Protein AF-A0A1B9YQ55-F1 (afdb_monomer_lite)

pLDDT: mean 85.62, std 12.59, range [43.38, 97.44]

Foldseek 3Di:
DDDLLVVQLVLLLVLLVVLLVPQDPPDPQNVQLNVQSVQANVASVVADSVLSVVLSVVCVVVVNVSVVVSSVLSNCASVDPVSRDNYNNRSSCVSVVVVVVVVVVVVVD

Sequence (109 aa):
MINVIDDFADQLRDAIAAAAIAVSPASPCADAARDGLARIAGTLGQVPDVTLYNLASADRATGGIIMMALKIRLRAVGGGPTLDHPDAATFLDEL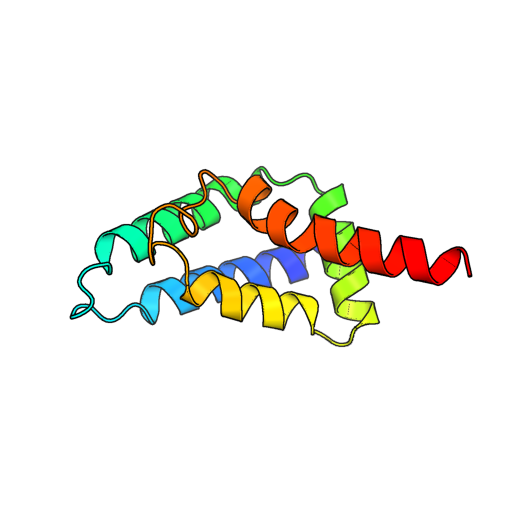HRPLFDTVRKRRVN

Secondary structure (DSSP, 8-state):
---HHHHHHHHHHHHHHHHHHHS-TT-TTHHHHHHHHHHHHHHGGGS-HHHHHHHHHHHHHHTSHHHHHHHHHHTTTTSSTTS--SSHHHHHHHHHHHHHHHHHHHT--

Structure (mmCIF, N/CA/C/O backbone):
data_AF-A0A1B9YQ55-F1
#
_entry.id   AF-A0A1B9YQ55-F1
#
loop_
_atom_site.group_PDB
_atom_site.id
_atom_site.type_symbol
_atom_site.label_atom_id
_atom_site.label_alt_id
_atom_site.label_comp_id
_atom_site.label_asym_id
_atom_site.label_entity_id
_atom_site.label_seq_id
_atom_site.pdbx_PDB_ins_code
_atom_site.Cartn_x
_atom_site.Cartn_y
_atom_site.Cartn_z
_atom_site.occupancy
_atom_site.B_iso_or_equiv
_atom_site.auth_seq_id
_atom_site.auth_comp_id
_atom_site.auth_asym_id
_atom_site.auth_atom_id
_atom_site.pdbx_PDB_model_num
ATOM 1 N N . MET A 1 1 ? -23.749 8.831 4.874 1.00 47.81 1 MET A N 1
ATOM 2 C CA . MET A 1 1 ? -22.749 8.584 5.930 1.00 47.81 1 MET A CA 1
ATOM 3 C C . MET A 1 1 ? -21.595 7.901 5.233 1.00 47.81 1 MET A C 1
ATOM 5 O O . MET A 1 1 ? -21.780 6.788 4.767 1.00 47.81 1 MET A O 1
ATOM 9 N N . ILE A 1 2 ? -20.511 8.631 4.992 1.00 56.69 2 ILE A N 1
ATOM 10 C CA . ILE A 1 2 ? -19.368 8.103 4.247 1.00 56.69 2 ILE A CA 1
ATOM 11 C C . ILE A 1 2 ? -18.690 7.042 5.122 1.00 56.69 2 ILE A C 1
ATOM 13 O O . ILE A 1 2 ? -18.452 7.287 6.308 1.00 56.69 2 ILE A O 1
ATOM 17 N N . ASN A 1 3 ? -18.480 5.847 4.573 1.00 84.88 3 ASN A N 1
ATOM 18 C CA . ASN A 1 3 ? -17.855 4.741 5.283 1.00 84.88 3 ASN A CA 1
ATOM 19 C C . ASN A 1 3 ? -16.345 4.996 5.341 1.00 84.88 3 ASN A C 1
ATOM 21 O O . ASN A 1 3 ? -15.674 5.031 4.316 1.00 84.88 3 ASN A O 1
ATOM 25 N N . VAL A 1 4 ? -15.816 5.184 6.551 1.00 85.06 4 VAL A N 1
ATOM 26 C CA . VAL A 1 4 ? -14.396 5.495 6.788 1.00 85.06 4 VAL A CA 1
ATOM 27 C C . VAL A 1 4 ? -13.451 4.439 6.200 1.00 85.06 4 VAL A C 1
ATOM 29 O O . VAL A 1 4 ? -12.319 4.757 5.847 1.00 85.06 4 VAL A O 1
ATOM 32 N N . ILE A 1 5 ? -13.920 3.192 6.092 1.00 90.38 5 ILE A N 1
ATOM 33 C CA . ILE A 1 5 ? -13.179 2.088 5.481 1.00 90.38 5 ILE A CA 1
ATOM 34 C C . ILE A 1 5 ? -13.094 2.287 3.967 1.00 90.38 5 ILE A C 1
ATOM 36 O O . ILE A 1 5 ? -12.004 2.177 3.412 1.00 90.38 5 ILE A O 1
ATOM 40 N N . ASP A 1 6 ? -14.216 2.622 3.326 1.00 90.38 6 ASP A N 1
ATOM 41 C CA . ASP A 1 6 ? -14.290 2.798 1.873 1.00 90.38 6 ASP A CA 1
ATOM 42 C C . ASP A 1 6 ? -13.422 3.982 1.430 1.00 90.38 6 ASP A C 1
ATOM 44 O O . ASP A 1 6 ? -12.587 3.820 0.545 1.00 90.38 6 ASP A O 1
ATOM 48 N N . ASP A 1 7 ? -13.499 5.117 2.134 1.00 91.94 7 ASP A N 1
ATOM 49 C CA . ASP A 1 7 ? -12.648 6.288 1.873 1.00 91.94 7 ASP A CA 1
ATOM 50 C C . ASP A 1 7 ? -11.154 5.964 1.977 1.00 91.94 7 ASP A C 1
ATOM 52 O O . ASP A 1 7 ? -10.344 6.401 1.157 1.00 91.94 7 ASP A O 1
ATOM 56 N N . PHE A 1 8 ? -10.762 5.227 3.018 1.00 93.50 8 PHE A N 1
ATOM 57 C CA . PHE A 1 8 ? -9.364 4.866 3.224 1.00 93.50 8 PHE A CA 1
ATOM 58 C C . PHE A 1 8 ? -8.886 3.871 2.163 1.00 93.50 8 PHE A C 1
ATOM 60 O O . PHE A 1 8 ? -7.776 4.006 1.642 1.00 93.50 8 PHE A O 1
ATOM 67 N N . ALA A 1 9 ? -9.723 2.890 1.821 1.00 94.12 9 ALA A N 1
ATOM 68 C CA . ALA A 1 9 ? -9.439 1.928 0.768 1.00 94.12 9 ALA A CA 1
ATOM 69 C C . ALA A 1 9 ? -9.306 2.619 -0.597 1.00 94.12 9 ALA A C 1
ATOM 71 O O . ALA A 1 9 ? -8.369 2.312 -1.329 1.00 94.12 9 ALA A O 1
ATOM 72 N N . ASP A 1 10 ? -10.171 3.582 -0.916 1.00 95.31 10 ASP A N 1
ATOM 73 C CA . ASP A 1 10 ? -10.099 4.363 -2.154 1.00 95.31 10 ASP A CA 1
ATOM 74 C C . ASP A 1 10 ? -8.826 5.211 -2.217 1.00 95.31 10 ASP A C 1
ATOM 76 O O . ASP A 1 10 ? -8.081 5.134 -3.193 1.00 95.31 10 ASP A O 1
ATOM 80 N N . GLN A 1 11 ? -8.479 5.913 -1.136 1.00 95.69 11 GLN A N 1
ATOM 81 C CA . GLN A 1 11 ? -7.207 6.641 -1.065 1.00 95.69 11 GLN A CA 1
ATOM 82 C C . GLN A 1 11 ? -5.989 5.724 -1.236 1.00 95.69 11 GLN A C 1
ATOM 84 O O . GLN A 1 11 ? -4.984 6.124 -1.831 1.00 95.69 11 GLN A O 1
ATOM 89 N N . LEU A 1 12 ? -6.054 4.500 -0.708 1.00 95.75 12 LEU A N 1
ATOM 90 C CA . LEU A 1 12 ? -4.992 3.515 -0.870 1.00 95.75 12 LEU A CA 1
ATOM 91 C C . LEU A 1 12 ? -4.918 3.002 -2.317 1.00 95.75 12 LEU A C 1
ATOM 93 O O . LEU A 1 12 ? -3.813 2.885 -2.848 1.00 95.75 12 LEU A O 1
ATOM 97 N N . ARG A 1 13 ? -6.054 2.762 -2.985 1.00 96.81 13 ARG A N 1
ATOM 98 C CA . ARG A 1 13 ? -6.098 2.419 -4.421 1.00 96.81 13 ARG A CA 1
ATOM 99 C C . ARG A 1 13 ? -5.457 3.512 -5.267 1.00 96.81 13 ARG A C 1
ATOM 101 O O . ARG A 1 13 ? -4.581 3.212 -6.079 1.00 96.81 13 ARG A O 1
ATOM 108 N N . ASP A 1 14 ? -5.819 4.765 -5.017 1.00 97.44 14 ASP A N 1
ATOM 109 C CA . ASP A 1 14 ? -5.249 5.919 -5.713 1.00 97.44 14 ASP A CA 1
ATOM 110 C C . ASP A 1 14 ? -3.740 6.028 -5.478 1.00 97.44 14 ASP A C 1
ATOM 112 O O . ASP A 1 14 ? -2.969 6.288 -6.404 1.00 97.44 14 ASP A O 1
ATOM 116 N N . ALA A 1 15 ? -3.286 5.779 -4.246 1.00 96.94 15 ALA A N 1
ATOM 117 C CA . ALA A 1 15 ? -1.867 5.771 -3.911 1.00 96.94 15 ALA A CA 1
ATOM 118 C C . ALA A 1 15 ? -1.095 4.663 -4.648 1.00 96.94 15 ALA A C 1
ATOM 120 O O . ALA A 1 15 ? 0.014 4.919 -5.125 1.00 96.94 15 ALA A O 1
ATOM 121 N N . ILE A 1 16 ? -1.664 3.458 -4.766 1.00 96.56 16 ILE A N 1
ATOM 122 C CA . ILE A 1 16 ? -1.057 2.343 -5.509 1.00 96.56 16 ILE A CA 1
ATOM 123 C C . ILE A 1 16 ? -0.964 2.690 -7.000 1.00 96.56 16 ILE A C 1
ATOM 125 O O . ILE A 1 16 ? 0.103 2.538 -7.599 1.00 96.56 16 ILE A O 1
ATOM 129 N N . ALA A 1 17 ? -2.039 3.221 -7.589 1.00 96.19 17 ALA A N 1
ATOM 130 C CA . ALA A 1 17 ? -2.057 3.639 -8.989 1.00 96.19 17 ALA A CA 1
ATOM 131 C C . ALA A 1 17 ? -1.027 4.747 -9.269 1.00 96.19 17 ALA A C 1
ATOM 133 O O . ALA A 1 17 ? -0.252 4.661 -10.224 1.00 96.19 17 ALA A O 1
ATOM 134 N N . ALA A 1 18 ? -0.953 5.755 -8.396 1.00 96.56 18 ALA A N 1
ATOM 135 C CA . ALA A 1 18 ? 0.032 6.826 -8.502 1.00 96.56 18 ALA A CA 1
ATOM 136 C C . ALA A 1 18 ? 1.473 6.305 -8.380 1.00 96.56 18 ALA A C 1
ATOM 138 O O . ALA A 1 18 ? 2.353 6.758 -9.115 1.00 96.56 18 ALA A O 1
ATOM 139 N N . ALA A 1 19 ? 1.726 5.343 -7.485 1.00 94.69 19 ALA A N 1
ATOM 140 C CA . ALA A 1 19 ? 3.035 4.710 -7.358 1.00 94.69 19 ALA A CA 1
ATOM 141 C C . ALA A 1 19 ? 3.421 3.958 -8.638 1.00 94.69 19 ALA A C 1
ATOM 143 O O . ALA A 1 19 ? 4.543 4.124 -9.109 1.00 94.69 19 ALA A O 1
ATOM 144 N N . ALA A 1 20 ? 2.487 3.214 -9.242 1.00 93.56 20 ALA A N 1
ATOM 145 C CA . ALA A 1 20 ? 2.735 2.453 -10.466 1.00 93.56 20 ALA A CA 1
ATOM 146 C C . ALA A 1 20 ? 3.076 3.362 -11.657 1.00 93.56 20 ALA A C 1
ATOM 148 O O . ALA A 1 20 ? 4.002 3.068 -12.415 1.00 93.56 20 ALA A O 1
ATOM 149 N N . ILE A 1 21 ? 2.383 4.500 -11.786 1.00 94.25 21 ILE A N 1
ATOM 150 C CA . ILE A 1 21 ? 2.666 5.524 -12.806 1.00 94.25 21 ILE A CA 1
ATOM 151 C C . ILE A 1 21 ? 4.046 6.158 -12.588 1.00 94.25 21 ILE A C 1
ATOM 153 O O . ILE A 1 21 ? 4.762 6.437 -13.548 1.00 94.25 21 ILE A O 1
ATOM 157 N N . ALA A 1 22 ? 4.437 6.375 -11.331 1.00 93.38 22 ALA A N 1
ATOM 158 C CA . ALA A 1 22 ? 5.708 7.003 -10.982 1.00 93.38 22 ALA A CA 1
ATOM 159 C C . ALA A 1 22 ? 6.933 6.086 -11.171 1.00 93.38 22 ALA A C 1
ATOM 161 O O . ALA A 1 22 ? 8.066 6.565 -11.066 1.00 93.38 22 ALA A O 1
ATOM 162 N N . VAL A 1 23 ? 6.744 4.789 -11.448 1.00 92.50 23 VAL A N 1
ATOM 163 C CA . VAL A 1 23 ? 7.853 3.862 -11.706 1.00 92.50 23 VAL A CA 1
ATOM 164 C C . VAL A 1 23 ? 8.574 4.257 -12.995 1.00 92.50 23 VAL A C 1
ATOM 166 O O . VAL A 1 23 ? 8.061 4.071 -14.103 1.00 92.50 23 VAL A O 1
ATOM 169 N N . SER A 1 24 ? 9.807 4.750 -12.841 1.00 89.94 24 SER A N 1
ATOM 170 C CA . SER A 1 24 ? 10.680 5.103 -13.961 1.00 89.94 24 SER A CA 1
ATOM 171 C C . SER A 1 24 ? 10.893 3.901 -14.891 1.00 89.94 24 SER A C 1
ATOM 173 O O . SER A 1 24 ? 11.394 2.872 -14.432 1.00 89.94 24 SER A O 1
ATOM 175 N N .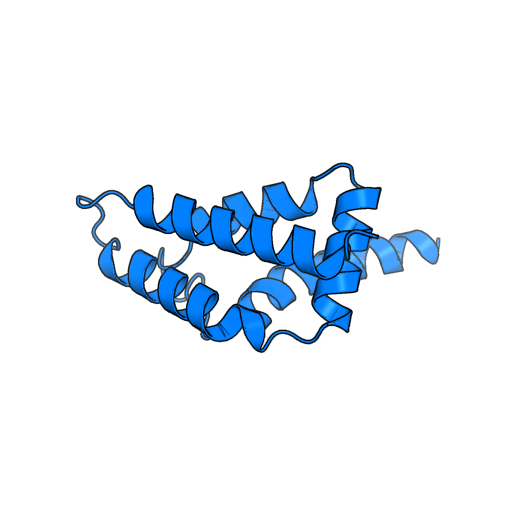 PRO A 1 25 ? 10.597 4.021 -16.199 1.00 88.69 25 PRO A N 1
ATOM 176 C CA . PRO A 1 25 ? 10.879 2.966 -17.173 1.00 88.69 25 PRO A CA 1
ATOM 177 C C . PRO A 1 25 ? 12.368 2.632 -17.312 1.00 88.69 25 PRO A C 1
ATOM 179 O O . PRO A 1 25 ? 12.701 1.539 -17.747 1.00 88.69 25 PRO A O 1
ATOM 182 N N . ALA A 1 26 ? 13.260 3.554 -16.940 1.00 91.62 26 ALA A N 1
ATOM 183 C CA . ALA A 1 26 ? 14.706 3.334 -16.971 1.00 91.62 26 ALA A CA 1
ATOM 184 C C . ALA A 1 26 ? 15.226 2.563 -15.743 1.00 91.62 26 ALA A C 1
ATOM 186 O O . ALA A 1 26 ? 16.414 2.252 -15.671 1.00 91.62 26 ALA A O 1
ATOM 187 N N . SER A 1 27 ? 14.368 2.290 -14.754 1.00 86.44 27 SER A N 1
ATOM 188 C CA . SER A 1 27 ? 14.754 1.510 -13.582 1.00 86.44 27 SER A CA 1
ATOM 189 C C . SER A 1 27 ? 14.957 0.039 -13.964 1.00 86.44 27 SER A C 1
ATOM 191 O O . SER A 1 27 ? 14.063 -0.546 -14.576 1.00 86.44 27 SER A O 1
ATOM 193 N N . PRO A 1 28 ? 16.057 -0.608 -13.539 1.00 87.25 28 PRO A N 1
ATOM 194 C CA . PRO A 1 28 ? 16.242 -2.046 -13.739 1.00 87.25 28 PRO A CA 1
ATOM 195 C C . PRO A 1 28 ? 15.198 -2.891 -12.989 1.00 87.25 28 PRO A C 1
ATOM 197 O O . PRO A 1 28 ? 14.999 -4.053 -13.322 1.00 87.25 28 PRO A O 1
ATOM 200 N N . CYS A 1 29 ? 14.511 -2.308 -12.000 1.00 88.69 29 CYS A N 1
ATOM 201 C CA . CYS A 1 29 ? 13.456 -2.965 -11.230 1.00 88.69 29 CYS A CA 1
ATOM 202 C C . CYS A 1 29 ? 12.043 -2.541 -11.670 1.00 88.69 29 CYS A C 1
ATOM 204 O O . CYS A 1 29 ? 11.087 -2.787 -10.938 1.00 88.69 29 CYS A O 1
ATOM 206 N N . ALA A 1 30 ? 11.888 -1.853 -12.810 1.00 91.00 30 ALA A N 1
ATOM 207 C CA . ALA A 1 30 ? 10.609 -1.256 -13.201 1.00 91.00 30 ALA A CA 1
ATOM 208 C C . ALA A 1 30 ? 9.473 -2.286 -13.311 1.00 91.00 30 ALA A C 1
ATOM 210 O O . ALA A 1 30 ? 8.377 -2.044 -12.808 1.00 91.00 30 ALA A O 1
ATOM 211 N N . ASP A 1 31 ? 9.743 -3.435 -13.929 1.00 91.88 31 ASP A N 1
ATOM 212 C CA . ASP A 1 31 ? 8.735 -4.482 -14.119 1.00 91.88 31 ASP A CA 1
ATOM 213 C C . ASP A 1 31 ? 8.369 -5.135 -12.785 1.00 91.88 31 ASP A C 1
ATOM 215 O O . ASP A 1 31 ? 7.194 -5.187 -12.433 1.00 91.88 31 ASP A O 1
ATOM 219 N N . ALA A 1 32 ? 9.369 -5.489 -11.970 1.00 91.00 32 ALA A N 1
ATOM 220 C CA . ALA A 1 32 ? 9.145 -6.032 -10.630 1.00 91.00 32 ALA A CA 1
ATOM 221 C C . ALA A 1 32 ? 8.324 -5.080 -9.739 1.00 91.00 32 ALA A C 1
ATOM 223 O O . ALA A 1 32 ? 7.438 -5.522 -9.007 1.00 91.00 32 ALA A O 1
ATOM 224 N N . ALA A 1 33 ? 8.579 -3.770 -9.817 1.00 92.12 33 ALA A N 1
ATOM 225 C CA . ALA A 1 33 ? 7.818 -2.764 -9.082 1.00 92.12 33 ALA A CA 1
ATOM 226 C C . ALA A 1 33 ? 6.360 -2.684 -9.552 1.00 92.12 33 ALA A C 1
ATOM 228 O O . ALA A 1 33 ? 5.446 -2.683 -8.726 1.00 92.12 33 ALA A O 1
ATOM 229 N N . ARG A 1 34 ? 6.121 -2.649 -10.869 1.00 93.50 34 ARG A N 1
ATOM 230 C CA . ARG A 1 34 ? 4.759 -2.620 -11.426 1.00 93.50 34 ARG A CA 1
ATOM 231 C C . ARG A 1 34 ? 3.987 -3.893 -11.101 1.00 93.50 34 ARG A C 1
ATOM 233 O O . ARG A 1 34 ? 2.835 -3.790 -10.690 1.00 93.50 34 ARG A O 1
ATOM 240 N N . ASP A 1 35 ? 4.624 -5.054 -11.209 1.00 93.31 35 ASP A N 1
ATOM 241 C CA . ASP A 1 35 ? 4.019 -6.345 -10.881 1.00 93.31 35 ASP A CA 1
ATOM 242 C C .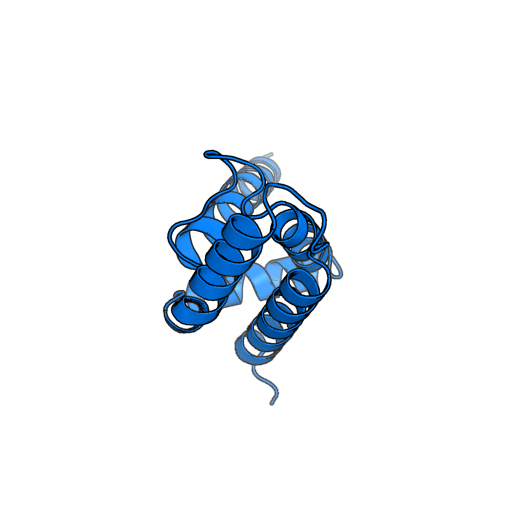 ASP A 1 35 ? 3.655 -6.433 -9.396 1.00 93.31 35 ASP A C 1
ATOM 244 O O . ASP A 1 35 ? 2.540 -6.827 -9.053 1.00 93.31 35 ASP A O 1
ATOM 248 N N . GLY A 1 36 ? 4.559 -6.013 -8.505 1.00 93.38 36 GLY A N 1
ATOM 249 C CA . GLY A 1 36 ? 4.291 -5.962 -7.068 1.00 93.38 36 GLY A CA 1
ATOM 250 C C . GLY A 1 36 ? 3.119 -5.035 -6.731 1.00 93.38 36 GLY A C 1
ATOM 251 O O . GLY A 1 36 ? 2.207 -5.418 -5.998 1.00 93.38 36 GLY A O 1
ATOM 252 N N . LEU A 1 37 ? 3.083 -3.837 -7.321 1.00 95.31 37 LEU A N 1
ATOM 253 C CA . LEU A 1 37 ? 1.979 -2.891 -7.135 1.00 95.31 37 LEU A CA 1
ATOM 254 C C . LEU A 1 37 ? 0.655 -3.426 -7.700 1.00 95.31 37 LEU A C 1
ATOM 256 O O . LEU A 1 37 ? -0.386 -3.265 -7.062 1.00 95.31 37 LEU A O 1
ATOM 260 N N . ALA A 1 38 ? 0.684 -4.105 -8.848 1.00 94.75 38 ALA A N 1
ATOM 261 C CA . ALA A 1 38 ? -0.490 -4.742 -9.438 1.00 94.75 38 ALA A CA 1
ATOM 262 C C . ALA A 1 38 ? -1.030 -5.883 -8.558 1.00 94.75 38 ALA A C 1
ATOM 264 O O . ALA A 1 38 ? -2.244 -5.978 -8.366 1.00 94.75 38 ALA A O 1
ATOM 265 N N . ARG A 1 39 ? -0.152 -6.704 -7.963 1.00 94.69 39 ARG A N 1
ATOM 266 C CA . ARG A 1 39 ? -0.543 -7.737 -6.985 1.00 94.69 39 ARG A CA 1
ATOM 267 C C . ARG A 1 39 ? -1.230 -7.134 -5.763 1.00 94.69 39 ARG A C 1
ATOM 269 O O . ARG A 1 39 ? -2.301 -7.599 -5.369 1.00 94.69 39 ARG A O 1
ATOM 276 N N . ILE A 1 40 ? -0.651 -6.078 -5.189 1.00 95.25 40 ILE A N 1
ATOM 277 C CA . ILE A 1 40 ? -1.240 -5.371 -4.043 1.00 95.25 40 ILE A CA 1
ATOM 278 C C . ILE A 1 40 ? -2.611 -4.793 -4.430 1.00 95.25 40 ILE A C 1
ATOM 280 O O . ILE A 1 40 ? -3.590 -5.013 -3.722 1.00 95.25 40 ILE A O 1
ATOM 284 N N . ALA A 1 41 ? -2.725 -4.117 -5.577 1.00 95.25 41 ALA A N 1
ATOM 285 C CA . ALA A 1 41 ? -4.001 -3.572 -6.045 1.00 95.25 41 ALA A CA 1
ATOM 286 C C . ALA A 1 41 ? -5.073 -4.662 -6.218 1.00 95.25 41 ALA A C 1
ATOM 288 O O . ALA A 1 41 ? -6.201 -4.501 -5.750 1.00 95.25 41 ALA A O 1
ATOM 289 N N . GLY A 1 42 ? -4.715 -5.783 -6.852 1.00 95.88 42 GLY A N 1
ATOM 290 C CA . GLY A 1 42 ? -5.637 -6.883 -7.145 1.00 95.88 42 GLY A CA 1
ATOM 291 C C . GLY A 1 42 ? -6.137 -7.636 -5.910 1.00 95.88 42 GLY A C 1
ATOM 292 O O . GLY A 1 42 ? -7.205 -8.240 -5.953 1.00 95.88 42 GLY A O 1
ATOM 293 N N . THR A 1 43 ? -5.399 -7.575 -4.800 1.00 96.38 43 THR A N 1
ATOM 294 C CA . THR A 1 43 ? -5.727 -8.286 -3.551 1.00 96.38 43 THR A CA 1
ATOM 295 C C . THR A 1 43 ? -6.253 -7.367 -2.450 1.00 96.38 43 THR A C 1
ATOM 297 O O . THR A 1 43 ? -6.662 -7.846 -1.396 1.00 96.38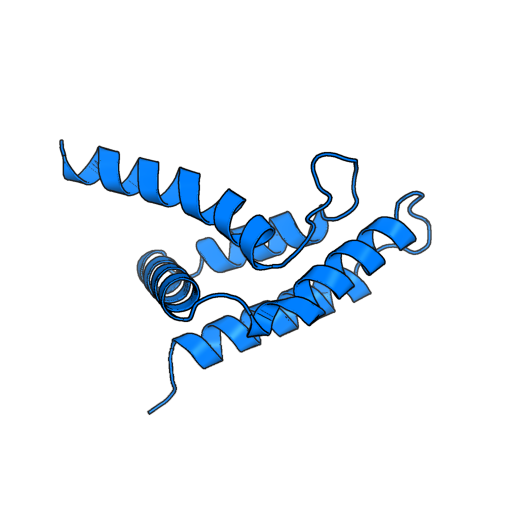 43 THR A O 1
ATOM 300 N N . LEU A 1 44 ? -6.326 -6.051 -2.677 1.00 94.44 44 LEU A N 1
ATOM 301 C CA . LEU A 1 44 ? -6.767 -5.101 -1.653 1.00 94.44 44 LEU A CA 1
ATOM 302 C C . LEU A 1 44 ? -8.191 -5.379 -1.143 1.00 94.44 44 LEU A C 1
ATOM 304 O O . LEU A 1 44 ? -8.453 -5.241 0.046 1.00 94.44 44 LEU A O 1
ATOM 308 N N . GLY A 1 45 ? -9.099 -5.824 -2.018 1.00 93.00 45 GLY A N 1
ATOM 309 C CA . GLY A 1 45 ? -10.466 -6.202 -1.632 1.00 93.00 45 GLY A CA 1
ATOM 310 C C . GLY A 1 45 ? -10.561 -7.464 -0.764 1.00 93.00 45 GLY A C 1
ATOM 311 O O . GLY A 1 45 ? -11.643 -7.794 -0.296 1.00 93.00 45 GLY A O 1
ATOM 312 N N . GLN A 1 46 ? -9.452 -8.178 -0.563 1.00 94.62 46 GLN A N 1
ATOM 313 C CA . GLN A 1 46 ? -9.370 -9.366 0.292 1.00 94.62 46 GLN A CA 1
ATOM 314 C C . GLN A 1 46 ? -8.850 -9.030 1.696 1.00 94.62 46 GLN A C 1
ATOM 316 O O . GLN A 1 46 ? -8.822 -9.900 2.568 1.00 94.62 46 GLN A O 1
ATOM 321 N N . VAL A 1 47 ? -8.420 -7.785 1.930 1.00 92.75 47 VAL A N 1
ATOM 322 C CA . VAL A 1 47 ? -7.959 -7.346 3.247 1.00 92.75 47 VAL A CA 1
ATOM 323 C C . VAL A 1 47 ? -9.156 -7.315 4.202 1.00 92.75 47 VAL A C 1
ATOM 325 O O . VAL A 1 47 ? -10.167 -6.700 3.870 1.00 92.75 47 VAL A O 1
ATOM 328 N N . PRO A 1 48 ? -9.063 -7.927 5.398 1.00 91.19 48 PRO A N 1
ATOM 329 C CA . PRO A 1 48 ? -10.155 -7.901 6.362 1.00 91.19 48 PRO A CA 1
ATOM 330 C C . PRO A 1 48 ? -10.567 -6.472 6.741 1.00 91.19 48 PRO A C 1
ATOM 332 O O . PRO A 1 48 ? -9.714 -5.657 7.104 1.00 91.19 48 PRO A O 1
ATOM 335 N N . ASP A 1 49 ? -11.873 -6.202 6.769 1.00 90.06 49 ASP A N 1
ATOM 336 C CA . ASP A 1 49 ? -12.433 -4.887 7.123 1.00 90.06 49 ASP A CA 1
ATOM 337 C C . ASP A 1 49 ? -11.916 -4.359 8.464 1.00 90.06 49 ASP A C 1
ATOM 339 O O . ASP A 1 49 ? -11.656 -3.169 8.612 1.00 90.06 49 ASP A O 1
ATOM 343 N N . VAL A 1 50 ? -11.701 -5.245 9.443 1.00 87.94 50 VAL A N 1
ATOM 344 C CA . VAL A 1 50 ? -11.142 -4.878 10.753 1.00 87.94 50 VAL A CA 1
ATOM 345 C C . VAL A 1 50 ? -9.735 -4.280 10.640 1.00 87.94 50 VAL A C 1
ATOM 347 O O . VAL A 1 50 ? -9.402 -3.343 11.365 1.00 87.94 50 VAL A O 1
ATOM 350 N N . THR A 1 51 ? -8.913 -4.775 9.714 1.00 88.44 51 THR A N 1
ATOM 351 C CA . THR A 1 51 ? -7.565 -4.254 9.461 1.00 88.44 51 THR A CA 1
ATOM 352 C C . THR A 1 51 ? -7.647 -2.876 8.815 1.00 88.44 51 THR A C 1
ATOM 354 O O . THR A 1 51 ? -6.986 -1.944 9.277 1.00 88.44 51 THR A O 1
ATOM 357 N N . LEU A 1 52 ? -8.500 -2.718 7.797 1.00 90.75 52 LEU A N 1
ATOM 358 C CA . LEU A 1 52 ? -8.711 -1.428 7.136 1.00 90.75 52 LEU A CA 1
ATOM 359 C C . LEU A 1 52 ? -9.289 -0.389 8.102 1.00 90.75 52 LEU A C 1
ATOM 361 O 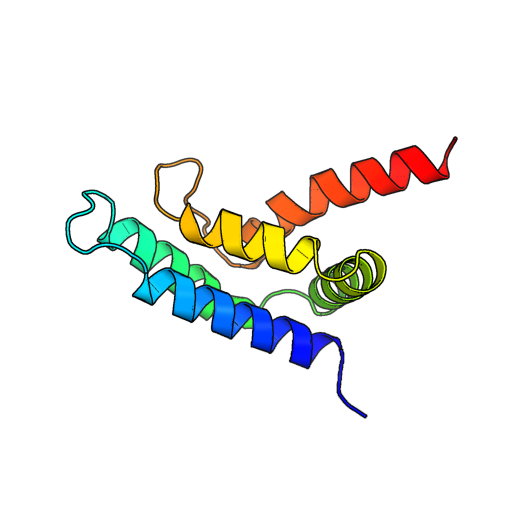O . LEU A 1 52 ? -8.809 0.739 8.144 1.00 90.75 52 LEU A O 1
ATOM 365 N N . TYR A 1 53 ? -10.247 -0.779 8.941 1.00 90.38 53 TYR A N 1
ATOM 366 C CA . TYR A 1 53 ? -10.814 0.079 9.976 1.00 90.38 53 TYR A CA 1
ATOM 367 C C . TYR A 1 53 ? -9.764 0.545 10.989 1.00 90.38 53 TYR A C 1
ATOM 369 O O . TYR A 1 53 ? -9.714 1.731 11.327 1.00 90.38 53 TYR A O 1
ATOM 377 N N . ASN A 1 54 ? -8.915 -0.366 11.476 1.00 88.38 54 ASN A N 1
ATOM 378 C CA . ASN A 1 54 ? -7.856 -0.033 12.430 1.00 88.38 54 ASN A CA 1
ATOM 379 C C . ASN A 1 54 ? -6.847 0.950 11.830 1.00 88.38 54 ASN A C 1
ATOM 381 O O . ASN A 1 54 ? -6.478 1.925 12.486 1.00 88.38 54 ASN A O 1
ATOM 385 N N . LEU A 1 55 ? -6.443 0.726 10.578 1.00 89.69 55 LEU A N 1
ATOM 386 C CA . LEU A 1 55 ? -5.550 1.624 9.849 1.00 89.69 55 LEU A CA 1
ATOM 387 C C . LEU A 1 55 ? -6.195 2.987 9.600 1.00 89.69 55 LEU A C 1
ATOM 389 O O . LEU A 1 55 ? -5.578 3.999 9.913 1.00 89.69 55 LEU A O 1
ATOM 393 N N . ALA A 1 56 ? -7.439 3.026 9.122 1.00 91.88 56 ALA A N 1
ATOM 394 C CA . ALA A 1 56 ? -8.168 4.267 8.875 1.00 91.88 56 ALA A CA 1
ATOM 395 C C . ALA A 1 56 ? -8.364 5.082 10.165 1.00 91.88 56 ALA A C 1
ATOM 397 O O . ALA A 1 56 ? -8.173 6.300 10.193 1.00 91.88 56 ALA A O 1
ATOM 398 N N . SER A 1 57 ? -8.679 4.401 11.268 1.00 90.00 57 SER A N 1
ATOM 399 C CA . SER A 1 57 ? -8.812 5.018 12.590 1.00 90.00 57 SER A CA 1
ATOM 400 C C . SER A 1 57 ? -7.478 5.574 13.095 1.00 90.00 57 SER A C 1
ATOM 402 O O . SER A 1 57 ? -7.427 6.702 13.590 1.00 90.00 57 SER A O 1
ATOM 404 N N . ALA A 1 58 ? -6.389 4.811 12.955 1.00 87.31 58 ALA A N 1
ATOM 405 C CA . ALA A 1 58 ? -5.047 5.247 13.336 1.00 87.31 58 ALA A CA 1
ATOM 406 C C . ALA A 1 58 ? -4.551 6.411 12.464 1.00 87.31 58 ALA A C 1
ATOM 408 O O . ALA A 1 58 ? -3.956 7.359 12.976 1.00 87.31 58 ALA A O 1
ATOM 409 N N . ASP A 1 59 ? -4.832 6.383 11.163 1.00 91.69 59 ASP A N 1
ATOM 410 C CA . ASP A 1 59 ? -4.495 7.458 10.234 1.00 91.69 59 ASP A CA 1
ATOM 411 C C . ASP A 1 59 ? -5.193 8.760 10.620 1.00 91.69 59 ASP A C 1
ATOM 413 O O . ASP A 1 59 ? -4.546 9.793 10.795 1.00 91.69 59 ASP A O 1
ATOM 417 N N . ARG A 1 60 ? -6.501 8.693 10.889 1.00 90.94 60 ARG A N 1
ATOM 418 C CA . ARG A 1 60 ? -7.273 9.844 11.360 1.00 90.94 60 ARG A CA 1
ATOM 419 C C . ARG A 1 60 ? -6.746 10.384 12.689 1.00 90.94 60 ARG A C 1
ATOM 421 O O . ARG A 1 60 ? -6.614 11.595 12.841 1.00 90.94 60 ARG A O 1
ATOM 428 N N . ALA A 1 61 ? -6.420 9.505 13.638 1.00 88.38 61 ALA A N 1
ATOM 429 C CA . ALA A 1 61 ? -5.875 9.895 14.939 1.00 88.38 61 ALA A CA 1
ATOM 430 C C . ALA A 1 61 ? -4.479 10.535 14.841 1.00 88.38 61 ALA A C 1
ATOM 432 O O . ALA A 1 61 ? -4.104 11.331 15.699 1.00 88.38 61 ALA A O 1
ATOM 433 N N . THR A 1 62 ? -3.715 10.195 13.802 1.00 85.75 62 THR A N 1
ATOM 434 C CA . THR A 1 62 ? -2.365 10.723 13.555 1.00 85.75 62 THR A CA 1
ATOM 435 C C . THR A 1 62 ? -2.332 11.856 12.529 1.00 85.75 62 THR A C 1
ATOM 437 O O . THR A 1 62 ? -1.261 12.389 12.257 1.00 85.75 62 THR A O 1
ATOM 440 N N . GLY A 1 63 ? -3.480 12.258 11.974 1.00 89.19 63 GLY A N 1
ATOM 441 C CA . GLY A 1 63 ? -3.569 13.334 10.987 1.00 89.19 63 GLY A CA 1
ATOM 442 C C . GLY A 1 63 ? -3.011 12.972 9.605 1.00 89.19 63 GLY A C 1
ATOM 443 O O . GLY A 1 63 ? -2.471 13.845 8.933 1.00 89.19 63 GLY A O 1
ATOM 444 N N . GLY A 1 64 ? -3.114 11.708 9.178 1.00 90.56 64 GLY A N 1
ATOM 445 C CA . GLY A 1 64 ? -2.699 11.266 7.837 1.00 90.56 64 GLY A CA 1
ATOM 446 C C . GLY A 1 64 ? -1.307 10.625 7.755 1.00 90.56 64 GLY A C 1
ATOM 447 O O . GLY A 1 64 ? -0.806 10.349 6.659 1.00 90.56 64 GLY A O 1
ATOM 448 N N . ILE A 1 65 ? -0.634 10.415 8.892 1.00 89.31 65 ILE A N 1
ATOM 449 C CA . ILE A 1 65 ? 0.744 9.895 8.923 1.00 89.31 65 ILE A CA 1
ATOM 450 C C . ILE A 1 65 ? 0.812 8.446 8.424 1.00 89.31 65 ILE A C 1
ATOM 452 O O . ILE A 1 65 ? 1.786 8.077 7.764 1.00 89.31 65 ILE A O 1
ATOM 456 N N . ILE A 1 66 ? -0.207 7.626 8.697 1.00 91.00 66 ILE A N 1
ATOM 457 C CA . ILE A 1 66 ? -0.235 6.222 8.265 1.00 91.00 66 ILE A CA 1
ATOM 458 C C . ILE A 1 66 ? -0.326 6.150 6.741 1.00 91.00 66 ILE A C 1
ATOM 460 O O . ILE A 1 66 ? 0.468 5.456 6.107 1.00 91.00 66 ILE A O 1
ATOM 464 N N . MET A 1 67 ? -1.223 6.929 6.138 1.00 94.50 67 MET A N 1
ATOM 465 C CA . MET A 1 67 ? -1.362 7.036 4.690 1.00 94.50 67 MET A CA 1
ATOM 466 C C . MET A 1 67 ? -0.081 7.581 4.041 1.00 94.50 67 MET A C 1
ATOM 468 O O . MET A 1 67 ? 0.334 7.109 2.981 1.00 94.50 67 MET A O 1
ATOM 472 N N . MET A 1 68 ? 0.606 8.532 4.682 1.00 93.06 68 MET A N 1
ATOM 473 C CA . MET A 1 68 ? 1.903 9.015 4.199 1.00 93.06 68 MET A CA 1
ATOM 474 C C . MET A 1 68 ? 2.974 7.912 4.215 1.00 93.06 68 MET A C 1
ATOM 476 O O . MET A 1 68 ? 3.704 7.752 3.235 1.00 93.06 68 MET A O 1
ATOM 480 N N . ALA A 1 69 ? 3.048 7.121 5.288 1.00 91.06 69 ALA A N 1
ATOM 481 C CA . ALA A 1 69 ? 3.980 6.001 5.387 1.00 91.06 69 ALA A CA 1
ATOM 482 C C . ALA A 1 69 ? 3.687 4.914 4.338 1.00 91.06 69 ALA A C 1
ATOM 484 O O . ALA A 1 69 ? 4.617 4.420 3.696 1.00 91.06 69 ALA A O 1
ATOM 485 N N . LEU A 1 70 ? 2.407 4.604 4.097 1.00 92.94 70 LEU A N 1
ATOM 486 C CA . LEU A 1 70 ? 1.976 3.697 3.027 1.00 92.94 70 LEU A CA 1
ATOM 487 C C . LEU A 1 70 ? 2.450 4.190 1.657 1.00 92.94 70 LEU A C 1
ATOM 489 O O . LEU A 1 70 ? 3.087 3.435 0.928 1.00 92.94 70 LEU A O 1
ATOM 493 N N . LYS A 1 71 ? 2.231 5.470 1.330 1.00 94.06 71 LYS A N 1
ATOM 494 C CA . LYS A 1 71 ? 2.687 6.077 0.065 1.00 94.06 71 LYS A CA 1
ATOM 495 C C . LYS A 1 71 ? 4.200 5.966 -0.131 1.00 94.06 71 LYS A C 1
ATOM 497 O O . LYS A 1 71 ? 4.649 5.708 -1.245 1.00 94.06 71 LYS A O 1
ATOM 502 N N . ILE A 1 72 ? 4.990 6.153 0.927 1.00 90.88 72 ILE A N 1
ATOM 503 C CA . ILE A 1 72 ? 6.452 5.994 0.865 1.00 90.88 72 ILE A CA 1
ATOM 504 C C . ILE A 1 72 ? 6.818 4.532 0.599 1.00 90.88 72 ILE A C 1
ATOM 506 O O . ILE A 1 72 ? 7.640 4.264 -0.274 1.00 90.88 72 ILE A O 1
ATOM 510 N N . ARG A 1 73 ? 6.192 3.588 1.309 1.00 90.75 73 ARG A N 1
ATOM 511 C CA . ARG A 1 73 ? 6.486 2.158 1.159 1.00 90.75 73 ARG A CA 1
ATOM 512 C C . ARG A 1 73 ? 6.087 1.635 -0.223 1.00 90.75 73 ARG A C 1
ATOM 514 O O . ARG A 1 73 ? 6.861 0.903 -0.825 1.00 90.75 73 ARG A O 1
ATOM 521 N N . LEU A 1 74 ? 4.963 2.102 -0.775 1.00 93.50 74 LEU A N 1
ATOM 522 C CA . LEU A 1 74 ? 4.531 1.794 -2.145 1.00 93.50 74 LEU A CA 1
ATOM 523 C C . LEU A 1 74 ? 5.576 2.193 -3.199 1.00 93.50 74 LEU A C 1
ATOM 525 O O . LEU A 1 74 ? 5.770 1.470 -4.168 1.00 93.50 74 LEU A O 1
ATOM 529 N N . ARG A 1 75 ? 6.308 3.298 -3.003 1.00 91.06 75 ARG A N 1
ATOM 530 C CA . ARG A 1 75 ? 7.384 3.716 -3.926 1.00 91.06 75 ARG A CA 1
ATOM 531 C C . ARG A 1 75 ? 8.609 2.801 -3.906 1.00 91.06 75 ARG A C 1
ATOM 533 O O . ARG A 1 75 ? 9.438 2.898 -4.804 1.00 91.06 75 ARG A O 1
ATOM 540 N N . ALA A 1 76 ? 8.747 1.968 -2.879 1.00 88.88 76 ALA A N 1
ATOM 541 C CA . ALA A 1 76 ? 9.863 1.044 -2.719 1.00 88.88 76 ALA A CA 1
ATOM 542 C C . ALA A 1 76 ? 9.519 -0.396 -3.151 1.00 88.88 76 ALA A C 1
ATOM 544 O O . ALA A 1 76 ? 10.416 -1.239 -3.196 1.00 88.88 76 ALA A O 1
ATOM 545 N N . VAL A 1 77 ? 8.248 -0.682 -3.467 1.00 91.00 77 VAL A N 1
ATOM 546 C CA . VAL A 1 77 ? 7.784 -2.017 -3.877 1.00 91.00 77 VAL A CA 1
ATOM 547 C C . VAL A 1 77 ? 8.560 -2.503 -5.099 1.00 91.00 77 VAL A C 1
ATOM 549 O O . VAL A 1 77 ? 8.796 -1.746 -6.039 1.00 91.00 77 VAL A O 1
ATOM 552 N N . GLY A 1 78 ? 8.983 -3.767 -5.068 1.00 84.19 78 GLY A N 1
ATOM 553 C CA . GLY A 1 78 ? 9.773 -4.388 -6.135 1.00 84.19 78 GLY A CA 1
ATOM 554 C C . GLY A 1 78 ? 11.227 -3.907 -6.220 1.00 84.19 78 GLY A C 1
ATOM 555 O O . GLY A 1 78 ? 11.950 -4.310 -7.127 1.00 84.19 78 GLY A O 1
ATOM 556 N N . GLY A 1 79 ? 11.699 -3.091 -5.266 1.00 80.00 79 GLY A N 1
ATOM 557 C CA . GLY A 1 79 ? 13.096 -2.645 -5.168 1.00 80.00 79 GLY A CA 1
ATOM 558 C C . GLY A 1 79 ? 14.101 -3.726 -4.736 1.00 80.00 79 GLY A C 1
ATOM 559 O O . GLY A 1 79 ? 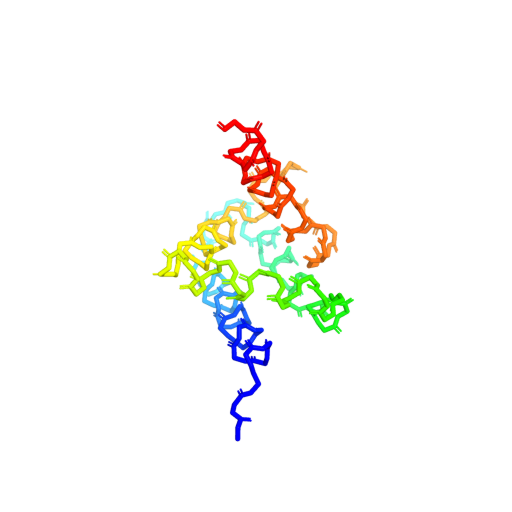15.285 -3.432 -4.589 1.00 80.00 79 GLY A O 1
ATOM 560 N N . GLY A 1 80 ? 13.649 -4.963 -4.510 1.00 73.44 80 GLY A N 1
ATOM 561 C CA . GLY A 1 80 ? 14.466 -6.100 -4.088 1.00 73.44 80 GLY A CA 1
ATOM 562 C C . GLY A 1 80 ? 13.622 -7.210 -3.446 1.00 73.44 80 GLY A C 1
ATOM 563 O O . GLY A 1 80 ? 12.428 -7.011 -3.225 1.00 73.44 80 GLY A O 1
ATOM 564 N N . PRO A 1 81 ? 14.221 -8.364 -3.096 1.00 68.06 81 PRO A N 1
ATOM 565 C CA . PRO A 1 81 ? 13.493 -9.529 -2.576 1.00 68.06 81 PRO A CA 1
ATOM 566 C C . PRO A 1 81 ? 12.807 -9.283 -1.223 1.00 68.06 81 PRO A C 1
ATOM 568 O O . PRO A 1 81 ? 11.869 -9.985 -0.875 1.00 68.06 81 PRO A O 1
ATOM 571 N N . THR A 1 82 ? 13.265 -8.294 -0.453 1.00 67.69 82 THR A N 1
ATOM 572 C CA . THR A 1 82 ? 12.686 -7.912 0.847 1.00 67.69 82 THR A CA 1
ATOM 573 C C . THR A 1 82 ? 11.588 -6.853 0.742 1.00 67.69 82 THR A C 1
ATOM 575 O O . THR A 1 82 ? 10.975 -6.516 1.749 1.00 67.69 82 THR A O 1
ATOM 578 N N . LEU A 1 83 ? 11.381 -6.290 -0.450 1.00 79.62 83 LEU A N 1
ATOM 579 C CA . LEU A 1 83 ? 10.381 -5.258 -0.748 1.00 79.62 83 LEU A CA 1
ATOM 580 C C . LEU A 1 83 ? 9.358 -5.766 -1.773 1.00 79.62 83 LEU A C 1
ATOM 582 O O . LEU A 1 83 ? 8.623 -4.985 -2.380 1.00 79.62 83 LEU A O 1
ATOM 586 N N . ASP A 1 84 ? 9.363 -7.078 -2.000 1.00 81.12 84 ASP A N 1
ATOM 587 C CA . ASP A 1 84 ? 8.338 -7.776 -2.746 1.00 81.12 84 ASP A CA 1
ATOM 588 C C . ASP A 1 84 ? 7.315 -8.340 -1.760 1.00 81.12 84 ASP A C 1
ATOM 590 O O . ASP A 1 84 ? 7.672 -8.998 -0.782 1.00 81.12 84 ASP A O 1
ATOM 594 N N . HIS A 1 85 ? 6.043 -8.056 -2.014 1.00 84.94 85 HIS A N 1
ATOM 595 C CA . HIS A 1 85 ? 4.946 -8.480 -1.160 1.00 84.94 85 HIS A CA 1
ATOM 596 C C . HIS A 1 85 ? 4.013 -9.385 -1.970 1.00 84.94 85 HIS A C 1
ATOM 598 O O . HIS A 1 85 ? 3.649 -9.037 -3.101 1.00 84.94 85 HIS A O 1
ATOM 604 N N . PRO A 1 86 ? 3.611 -10.543 -1.417 1.00 86.31 86 PRO A N 1
ATOM 605 C CA . PRO A 1 86 ? 2.755 -11.484 -2.132 1.00 86.31 86 PRO A CA 1
ATOM 606 C C . PRO A 1 86 ? 1.333 -10.940 -2.330 1.00 86.31 86 PRO A C 1
ATOM 608 O O . PRO A 1 86 ? 0.694 -11.263 -3.329 1.00 86.31 86 PRO A O 1
ATOM 611 N N . ASP A 1 87 ? 0.852 -10.099 -1.408 1.00 90.25 87 ASP A N 1
ATOM 612 C CA . ASP A 1 87 ? -0.491 -9.522 -1.413 1.00 90.25 87 ASP A CA 1
ATOM 613 C C . ASP A 1 87 ? -0.580 -8.230 -0.572 1.00 90.25 87 ASP A C 1
ATOM 615 O O . ASP A 1 87 ? 0.368 -7.811 0.106 1.00 90.25 87 ASP A O 1
ATOM 619 N N . ALA A 1 88 ? -1.749 -7.584 -0.618 1.00 91.50 88 ALA A N 1
ATOM 620 C CA . ALA A 1 88 ? -2.055 -6.392 0.162 1.00 91.50 88 ALA A CA 1
ATOM 621 C C . ALA A 1 88 ? -2.071 -6.648 1.675 1.00 91.50 88 ALA A C 1
ATOM 623 O O . ALA A 1 88 ? -1.661 -5.777 2.438 1.00 91.50 88 ALA A O 1
ATOM 624 N N . ALA A 1 89 ? -2.529 -7.819 2.125 1.00 91.25 89 ALA A N 1
ATOM 625 C CA . ALA A 1 89 ? -2.617 -8.127 3.550 1.00 91.25 89 ALA A CA 1
ATOM 626 C C . ALA A 1 89 ? -1.224 -8.157 4.197 1.00 91.25 89 ALA A C 1
ATOM 628 O O . ALA A 1 89 ? -1.014 -7.523 5.229 1.00 91.25 89 ALA A O 1
ATOM 629 N N . THR A 1 90 ? -0.263 -8.808 3.546 1.00 89.56 90 THR A N 1
ATOM 630 C CA . THR A 1 90 ? 1.139 -8.885 3.966 1.00 89.56 90 THR A CA 1
ATOM 631 C C . THR A 1 90 ? 1.793 -7.507 3.934 1.00 89.56 90 THR A C 1
ATOM 633 O O . THR A 1 90 ? 2.415 -7.095 4.912 1.00 89.56 90 THR A O 1
ATOM 636 N N . PHE A 1 91 ? 1.589 -6.751 2.848 1.00 90.94 91 PHE A N 1
ATOM 637 C CA . PHE A 1 91 ? 2.089 -5.378 2.730 1.00 90.94 91 PHE A CA 1
ATOM 638 C C . PHE A 1 91 ? 1.601 -4.479 3.880 1.00 90.94 91 PHE A C 1
ATOM 640 O O . PHE A 1 91 ? 2.382 -3.729 4.472 1.00 90.94 91 PHE A O 1
ATOM 647 N N . LEU A 1 92 ? 0.308 -4.558 4.209 1.00 89.94 92 LEU A N 1
ATOM 648 C CA . LEU A 1 92 ? -0.290 -3.771 5.282 1.00 89.94 92 LEU A CA 1
ATOM 649 C C . LEU A 1 92 ? 0.135 -4.267 6.669 1.00 89.94 92 LEU A C 1
ATOM 651 O O . LEU A 1 92 ? 0.385 -3.431 7.537 1.00 89.94 92 LEU A O 1
ATOM 655 N N . ASP A 1 93 ? 0.265 -5.579 6.889 1.00 85.00 93 ASP A N 1
ATOM 656 C CA . ASP A 1 93 ? 0.673 -6.144 8.184 1.00 85.00 93 ASP A CA 1
ATOM 657 C C . ASP A 1 93 ? 2.090 -5.709 8.581 1.00 85.00 93 ASP A C 1
ATOM 659 O O . ASP A 1 93 ? 2.332 -5.316 9.725 1.00 85.00 93 ASP A O 1
ATOM 663 N N . GLU A 1 94 ? 3.017 -5.661 7.623 1.00 80.50 94 GLU A N 1
ATOM 664 C CA . GLU A 1 94 ? 4.383 -5.192 7.868 1.00 80.50 94 GLU A CA 1
ATOM 665 C C . GLU A 1 94 ? 4.460 -3.724 8.315 1.00 80.50 94 GLU A C 1
ATOM 667 O O . GLU A 1 94 ? 5.401 -3.332 9.014 1.00 80.50 94 GLU A O 1
ATOM 672 N N . LEU A 1 95 ? 3.482 -2.899 7.928 1.00 74.06 95 LEU A N 1
ATOM 673 C CA . LEU A 1 95 ? 3.344 -1.534 8.431 1.00 74.06 95 LEU A CA 1
ATOM 674 C C . LEU A 1 95 ? 2.582 -1.502 9.766 1.00 74.06 95 LEU A C 1
ATOM 676 O O . LEU A 1 95 ? 2.943 -0.762 10.681 1.00 74.06 95 LEU A O 1
ATOM 680 N N . HIS A 1 96 ? 1.525 -2.302 9.879 1.00 72.31 96 HIS A N 1
ATOM 681 C CA . HIS A 1 96 ? 0.583 -2.307 10.993 1.00 72.31 96 HIS A CA 1
ATOM 682 C C . HIS A 1 96 ? 1.216 -2.834 12.290 1.00 72.31 96 HIS A C 1
ATOM 684 O O . HIS A 1 96 ? 1.058 -2.234 13.358 1.00 72.31 96 HIS A O 1
ATOM 690 N N . ARG A 1 97 ? 1.992 -3.918 12.211 1.00 68.94 97 ARG A N 1
ATOM 691 C CA . ARG A 1 97 ? 2.522 -4.643 13.373 1.00 68.94 97 ARG A CA 1
ATOM 692 C C . ARG A 1 97 ? 3.497 -3.814 14.242 1.00 68.94 97 ARG A C 1
ATOM 694 O O . ARG A 1 97 ? 3.272 -3.738 15.451 1.00 68.94 97 ARG A O 1
ATOM 701 N N . PRO A 1 98 ? 4.494 -3.085 13.696 1.00 68.19 98 PRO A N 1
ATOM 702 C CA . PRO A 1 98 ? 5.390 -2.238 14.500 1.00 68.19 98 PRO A CA 1
ATOM 703 C C . PRO A 1 98 ? 4.701 -1.004 15.109 1.00 68.19 98 PRO A C 1
ATOM 705 O O . PRO A 1 98 ? 5.050 -0.554 16.207 1.00 68.19 98 PRO A O 1
ATOM 708 N N . LEU A 1 99 ? 3.722 -0.441 14.393 1.00 64.56 99 LEU A N 1
ATOM 709 C CA . LEU A 1 99 ? 2.954 0.728 14.825 1.00 64.56 99 LEU A CA 1
ATOM 710 C C . LEU A 1 99 ? 2.079 0.396 16.037 1.00 64.56 99 LEU A C 1
ATOM 712 O O . LEU A 1 99 ? 2.126 1.106 17.044 1.00 64.56 99 LEU A O 1
ATOM 716 N N . PHE A 1 100 ? 1.346 -0.717 15.988 1.00 62.97 100 PHE A N 1
ATOM 717 C CA . PHE A 1 100 ? 0.513 -1.152 17.108 1.00 62.97 100 PHE A CA 1
ATOM 718 C C . PHE A 1 100 ? 1.329 -1.655 18.296 1.00 62.97 100 PHE A C 1
ATOM 720 O O . PHE A 1 100 ? 0.958 -1.357 19.430 1.00 62.97 100 PHE A O 1
ATOM 727 N N . ASP A 1 101 ? 2.469 -2.315 18.080 1.00 65.00 101 ASP A N 1
ATOM 728 C CA . ASP A 1 101 ? 3.366 -2.686 19.181 1.00 65.00 101 ASP A CA 1
ATOM 729 C C . ASP A 1 101 ? 3.893 -1.450 19.923 1.00 65.00 101 ASP A C 1
ATOM 731 O O . ASP A 1 101 ? 3.997 -1.446 21.152 1.00 65.00 101 ASP A O 1
ATOM 735 N N . THR A 1 102 ? 4.169 -0.365 19.200 1.00 60.62 102 THR A N 1
ATOM 736 C CA . THR A 1 102 ? 4.624 0.900 19.791 1.00 60.62 102 THR A CA 1
ATOM 737 C C . THR A 1 102 ? 3.504 1.602 20.563 1.00 60.62 102 THR A C 1
ATOM 739 O O . THR A 1 102 ? 3.722 2.066 21.684 1.00 60.62 102 THR A O 1
ATOM 742 N N . VAL A 1 103 ? 2.286 1.648 20.011 1.00 57.06 103 VAL A N 1
ATOM 743 C CA . VAL A 1 103 ? 1.110 2.224 20.691 1.00 57.06 103 VAL A CA 1
ATOM 744 C C . VAL A 1 103 ? 0.718 1.393 21.917 1.00 57.06 103 VAL A C 1
ATOM 746 O O . VAL A 1 103 ? 0.419 1.954 22.972 1.00 57.06 103 VAL A O 1
ATOM 749 N N . ARG A 1 104 ? 0.784 0.059 21.824 1.00 57.47 104 ARG A N 1
ATOM 750 C CA . ARG A 1 104 ? 0.515 -0.859 22.937 1.00 57.47 104 ARG A CA 1
ATOM 751 C C . ARG A 1 104 ? 1.529 -0.681 24.062 1.00 57.47 104 ARG A C 1
ATOM 753 O O . ARG A 1 104 ? 1.120 -0.591 25.213 1.00 57.47 104 ARG A O 1
ATOM 760 N N . LYS A 1 105 ? 2.822 -0.546 23.750 1.00 58.47 105 LYS A N 1
ATOM 761 C CA . LYS A 1 105 ? 3.868 -0.268 24.753 1.00 58.47 105 LYS A CA 1
ATOM 762 C C . LYS A 1 105 ? 3.684 1.084 25.451 1.00 58.47 105 LYS A C 1
ATOM 764 O O . LYS A 1 105 ? 3.989 1.190 26.631 1.00 58.47 105 LYS A O 1
ATOM 769 N N . ARG A 1 106 ? 3.162 2.104 24.759 1.00 57.19 106 ARG A N 1
ATOM 770 C CA . ARG A 1 106 ? 2.922 3.442 25.336 1.00 57.19 106 ARG A CA 1
ATOM 771 C C . ARG A 1 106 ? 1.670 3.556 26.208 1.00 57.19 106 ARG A C 1
ATOM 773 O O . ARG A 1 106 ? 1.592 4.500 26.972 1.00 57.19 106 ARG A O 1
ATOM 780 N N . ARG A 1 107 ? 0.694 2.650 26.085 1.00 49.78 107 ARG A N 1
ATOM 781 C CA . ARG A 1 107 ? -0.517 2.638 26.936 1.00 49.78 107 ARG A CA 1
ATOM 782 C C . ARG A 1 107 ? -0.348 1.879 28.256 1.00 49.78 107 ARG A C 1
ATOM 784 O O . ARG A 1 107 ? -1.249 1.926 29.083 1.00 49.78 107 ARG A O 1
ATOM 791 N N . VAL A 1 108 ? 0.742 1.129 28.407 1.00 52.44 108 VAL A N 1
ATOM 792 C CA . VAL A 1 108 ? 1.018 0.287 29.587 1.00 52.44 108 VAL A CA 1
ATOM 793 C C . VAL A 1 108 ? 2.021 0.960 30.545 1.00 52.44 108 VAL A C 1
ATOM 795 O O . VAL A 1 108 ? 2.236 0.456 31.642 1.00 52.44 108 VAL A O 1
ATOM 798 N N . ASN A 1 109 ? 2.575 2.114 30.161 1.00 43.38 109 ASN A N 1
ATOM 799 C CA . ASN A 1 109 ? 3.348 3.025 31.015 1.00 43.38 109 ASN A CA 1
ATOM 800 C C . ASN A 1 109 ? 2.572 4.327 31.216 1.00 43.38 109 ASN A C 1
ATOM 802 O O . ASN A 1 109 ? 2.817 4.985 32.247 1.00 43.38 109 ASN A O 1
#

Radius of gyration: 14.39 Å; chains: 1; bounding box: 39×25×48 Å